Protein AF-A0A8S3FKU1-F1 (afdb_monomer_lite)

Radius of gyration: 23.41 Å; chains: 1; bounding box: 52×38×63 Å

Foldseek 3Di:
DDDPPPPPDDPDDPDDPDADADDQPPPDPDDDDDDPPDPVDDHRVVSVVVVVVVVVPDDDDDDPQPPDVVSVVVVVVVVVVCVVPDPVVVVVVVVVD

pLDDT: mean 73.58, std 20.87, range [32.84, 95.62]

Structure (mmCIF, N/CA/C/O backbone):
data_AF-A0A8S3FKU1-F1
#
_entry.id   AF-A0A8S3FKU1-F1
#
loop_
_atom_site.group_PDB
_atom_site.id
_atom_site.type_symbol
_atom_site.label_atom_id
_atom_site.label_alt_id
_atom_site.label_comp_id
_atom_site.label_asym_id
_atom_site.label_entity_id
_atom_site.label_seq_id
_atom_site.pdbx_PDB_ins_code
_atom_site.Cartn_x
_atom_site.Cartn_y
_atom_site.Cartn_z
_atom_site.occupancy
_atom_site.B_iso_or_equiv
_atom_site.auth_seq_id
_atom_site.auth_comp_id
_atom_site.auth_asym_id
_atom_site.auth_atom_id
_atom_site.pdbx_PDB_model_num
ATOM 1 N N . MET A 1 1 ? 11.460 -13.466 -48.006 1.00 37.66 1 MET A N 1
ATOM 2 C CA . MET A 1 1 ? 12.293 -13.752 -46.817 1.00 37.66 1 MET A CA 1
ATOM 3 C C . MET A 1 1 ? 11.746 -12.919 -45.656 1.00 37.66 1 MET A C 1
ATOM 5 O O . MET A 1 1 ? 12.033 -11.733 -45.564 1.00 37.66 1 MET A O 1
ATOM 9 N N . MET A 1 2 ? 10.819 -13.494 -44.881 1.00 32.84 2 MET A N 1
ATOM 10 C CA . MET A 1 2 ? 10.044 -12.796 -43.845 1.00 32.84 2 MET A CA 1
ATOM 11 C C . MET A 1 2 ? 10.891 -12.604 -42.582 1.00 32.84 2 MET A C 1
ATOM 13 O O . MET A 1 2 ? 11.231 -13.577 -41.916 1.00 32.84 2 MET A O 1
ATOM 17 N N . LYS A 1 3 ? 11.220 -11.354 -42.238 1.00 37.94 3 LYS A N 1
ATOM 18 C CA . LYS A 1 3 ? 11.688 -10.997 -40.893 1.00 37.94 3 LYS A CA 1
ATOM 19 C C . LYS A 1 3 ? 10.465 -10.649 -40.055 1.00 37.94 3 LYS A C 1
ATOM 21 O O . LYS A 1 3 ? 9.979 -9.522 -40.090 1.00 37.94 3 LYS A O 1
ATOM 26 N N . THR A 1 4 ? 9.967 -11.638 -39.323 1.00 38.81 4 THR A N 1
ATOM 27 C CA . THR A 1 4 ? 9.035 -11.434 -38.216 1.00 38.81 4 THR A CA 1
ATOM 28 C C . THR A 1 4 ? 9.771 -10.626 -37.150 1.00 38.81 4 THR A C 1
ATOM 30 O O . THR A 1 4 ? 10.520 -11.177 -36.347 1.00 38.81 4 THR A O 1
ATOM 33 N N . LEU A 1 5 ? 9.614 -9.299 -37.180 1.00 39.78 5 LEU A N 1
ATOM 34 C CA . LEU A 1 5 ? 9.888 -8.464 -36.017 1.00 39.78 5 LEU A CA 1
ATOM 35 C C . LEU A 1 5 ? 9.006 -9.006 -34.891 1.00 39.78 5 LEU A C 1
ATOM 37 O O . LEU A 1 5 ? 7.780 -8.901 -34.960 1.00 39.78 5 LEU A O 1
ATOM 41 N N . MET A 1 6 ? 9.620 -9.612 -33.876 1.00 38.69 6 MET A N 1
ATOM 42 C CA . MET A 1 6 ? 8.928 -9.879 -32.626 1.00 38.69 6 MET A CA 1
ATOM 43 C C . MET A 1 6 ? 8.518 -8.522 -32.062 1.00 38.69 6 MET A C 1
ATOM 45 O O . MET A 1 6 ? 9.339 -7.767 -31.541 1.00 38.69 6 MET A O 1
ATOM 49 N N . LYS A 1 7 ? 7.238 -8.198 -32.245 1.00 40.72 7 LYS A N 1
ATOM 50 C CA . LYS A 1 7 ? 6.527 -7.172 -31.497 1.00 40.72 7 LYS A CA 1
ATOM 51 C C . LYS A 1 7 ? 6.598 -7.570 -30.025 1.00 40.72 7 LYS A C 1
ATOM 53 O O . LYS A 1 7 ? 5.716 -8.252 -29.515 1.00 40.72 7 LYS A O 1
ATOM 58 N N . ASN A 1 8 ? 7.666 -7.182 -29.340 1.00 43.94 8 ASN A N 1
ATOM 59 C CA . ASN A 1 8 ? 7.577 -7.031 -27.901 1.00 43.94 8 ASN A CA 1
ATOM 60 C C . ASN A 1 8 ? 6.567 -5.908 -27.676 1.00 43.94 8 ASN A C 1
ATOM 62 O O . ASN A 1 8 ? 6.744 -4.813 -28.201 1.00 43.94 8 ASN A O 1
ATOM 66 N N . VAL A 1 9 ? 5.514 -6.224 -26.926 1.00 51.22 9 VAL A N 1
ATOM 67 C CA . VAL A 1 9 ? 4.286 -5.443 -26.722 1.00 51.22 9 VAL A CA 1
ATOM 68 C C . VAL A 1 9 ? 3.212 -5.686 -27.786 1.00 51.22 9 VAL A C 1
ATOM 70 O O . VAL A 1 9 ? 3.050 -4.927 -28.734 1.00 51.22 9 VAL A O 1
ATOM 73 N N . GLN A 1 10 ? 2.421 -6.739 -27.572 1.00 37.53 10 GLN A N 1
ATOM 74 C CA . GLN A 1 10 ? 0.958 -6.649 -27.613 1.00 37.53 10 GLN A CA 1
ATOM 75 C C . GLN A 1 10 ? 0.352 -7.945 -27.058 1.00 37.53 10 GLN A C 1
ATOM 77 O O . GLN A 1 10 ? 0.224 -8.937 -27.766 1.00 37.53 10 GLN A O 1
ATOM 82 N N . ILE A 1 11 ? -0.046 -7.920 -25.785 1.00 39.91 11 ILE A N 1
ATOM 83 C CA . ILE A 1 11 ? -1.163 -8.746 -25.317 1.00 39.91 11 ILE A CA 1
ATOM 84 C C . ILE A 1 11 ? -2.299 -7.761 -25.089 1.00 39.91 11 ILE A C 1
ATOM 86 O O . ILE A 1 11 ? -2.251 -6.969 -24.153 1.00 39.91 11 ILE A O 1
ATOM 90 N N . ASN A 1 12 ? -3.248 -7.752 -26.019 1.00 41.81 12 ASN A N 1
ATOM 91 C CA . ASN A 1 12 ? -4.439 -6.920 -25.984 1.00 41.81 12 ASN A CA 1
ATOM 92 C C . ASN A 1 12 ? -5.608 -7.782 -25.485 1.00 41.81 12 ASN A C 1
ATOM 94 O O . ASN A 1 12 ? -6.191 -8.528 -26.265 1.00 41.81 12 ASN A O 1
ATOM 98 N N . TYR A 1 13 ? -5.850 -7.706 -24.178 1.00 40.41 13 TYR A N 1
ATOM 99 C CA . TYR A 1 13 ? -7.084 -7.991 -23.435 1.00 40.41 13 TYR A CA 1
ATOM 100 C C . TYR A 1 13 ? -6.947 -7.135 -22.170 1.00 40.41 13 TYR A C 1
ATOM 102 O O . TYR A 1 13 ? -5.915 -7.264 -21.514 1.00 40.41 13 TYR A O 1
ATOM 110 N N . ASP A 1 14 ? -7.887 -6.223 -21.899 1.00 49.50 14 ASP A N 1
ATOM 111 C CA . ASP A 1 14 ? -8.045 -5.463 -20.642 1.00 49.50 14 ASP A CA 1
ATOM 112 C C . ASP A 1 14 ? -6.764 -5.333 -19.796 1.00 49.50 14 ASP A C 1
ATOM 114 O O . ASP A 1 14 ? -6.513 -6.120 -18.884 1.00 49.50 14 ASP A O 1
ATOM 118 N N . HIS A 1 15 ? -5.902 -4.374 -20.147 1.00 57.75 15 HIS A N 1
ATOM 119 C CA . HIS A 1 15 ? -4.565 -4.229 -19.570 1.00 57.75 15 HIS A CA 1
ATOM 120 C C . HIS A 1 15 ? -4.600 -4.024 -18.042 1.00 57.75 15 HIS A C 1
ATOM 122 O O . HIS A 1 15 ? -4.693 -2.902 -17.550 1.00 57.75 15 HIS A O 1
ATOM 128 N N . VAL A 1 16 ? -4.478 -5.111 -17.277 1.00 69.38 16 VAL A N 1
ATOM 129 C CA . VAL A 1 16 ? -4.188 -5.063 -15.840 1.00 69.38 16 VAL A CA 1
ATOM 130 C C . VAL A 1 16 ? -2.825 -4.398 -15.642 1.00 69.38 16 VAL A C 1
ATOM 132 O O . VAL A 1 16 ? -1.864 -4.724 -16.342 1.00 69.38 16 VAL A O 1
ATOM 135 N N . ASN A 1 17 ? -2.726 -3.490 -14.665 1.00 75.56 17 ASN A N 1
ATOM 136 C CA . ASN A 1 17 ? -1.474 -2.841 -14.267 1.00 75.56 17 ASN A CA 1
ATOM 137 C C . ASN A 1 17 ? -0.512 -3.867 -13.633 1.00 75.56 17 ASN A C 1
ATOM 139 O O . ASN A 1 17 ? -0.411 -3.969 -12.411 1.00 75.56 17 ASN A O 1
ATOM 143 N N . ALA A 1 18 ? 0.175 -4.649 -14.467 1.00 78.56 18 ALA A N 1
ATOM 144 C CA . ALA A 1 18 ? 1.113 -5.694 -14.070 1.00 78.56 18 ALA A CA 1
ATOM 145 C C . ALA A 1 18 ? 2.513 -5.430 -14.642 1.00 78.56 18 ALA A C 1
ATOM 147 O O . ALA A 1 18 ? 2.664 -4.966 -15.772 1.00 78.56 18 ALA A O 1
ATOM 148 N N . ILE A 1 19 ? 3.549 -5.732 -13.853 1.00 79.88 19 ILE A N 1
ATOM 149 C CA . ILE A 1 19 ? 4.952 -5.474 -14.201 1.00 79.88 19 ILE A CA 1
ATOM 150 C C . ILE A 1 19 ? 5.797 -6.682 -13.818 1.00 79.88 19 ILE A C 1
ATOM 152 O O . ILE A 1 19 ? 5.683 -7.205 -12.712 1.00 79.88 19 ILE A O 1
ATOM 156 N N . PHE A 1 20 ? 6.680 -7.097 -14.724 1.00 79.94 20 PHE A N 1
ATOM 157 C CA . PHE A 1 20 ? 7.602 -8.209 -14.516 1.00 79.94 20 PHE A CA 1
ATOM 158 C C . PHE A 1 20 ? 9.022 -7.676 -14.330 1.00 79.94 20 PHE A C 1
ATOM 160 O O . PHE A 1 20 ? 9.572 -7.041 -15.228 1.00 79.94 20 PHE A O 1
ATOM 167 N N . ILE A 1 21 ? 9.619 -7.940 -13.166 1.00 79.44 21 ILE A N 1
ATOM 168 C CA . ILE A 1 21 ? 10.998 -7.549 -12.850 1.00 79.44 21 ILE A CA 1
ATOM 169 C C . ILE A 1 21 ? 11.853 -8.824 -12.799 1.00 79.44 21 ILE A C 1
ATOM 171 O O . ILE A 1 21 ? 11.592 -9.691 -11.961 1.00 79.44 21 ILE A O 1
ATOM 175 N N . PRO A 1 22 ? 12.860 -8.981 -13.678 1.00 77.50 22 PRO A N 1
ATOM 176 C CA . PRO A 1 22 ? 13.733 -10.146 -13.664 1.00 77.50 22 PRO A CA 1
ATOM 177 C C . PRO A 1 22 ? 14.621 -10.143 -12.413 1.00 77.50 22 PRO A C 1
ATOM 179 O O . PRO A 1 22 ? 14.955 -9.088 -11.868 1.00 77.50 22 PRO A O 1
ATOM 182 N N . ARG A 1 23 ? 15.036 -11.334 -11.963 1.00 75.31 23 ARG A N 1
ATOM 183 C CA . ARG A 1 23 ? 15.979 -11.465 -10.842 1.00 75.31 23 ARG A CA 1
ATOM 184 C C . ARG A 1 23 ? 17.296 -10.761 -11.175 1.00 75.31 23 ARG A C 1
ATOM 186 O O . ARG A 1 23 ? 17.818 -10.893 -12.279 1.00 75.31 23 ARG A O 1
ATOM 193 N N . ARG A 1 24 ? 17.839 -10.042 -10.190 1.00 67.69 24 ARG A N 1
ATOM 194 C CA . ARG A 1 24 ? 19.043 -9.210 -10.329 1.00 67.69 24 ARG A CA 1
ATOM 195 C C . ARG A 1 24 ? 20.296 -10.015 -10.701 1.00 67.69 24 ARG A C 1
ATOM 197 O O . ARG A 1 24 ? 21.135 -9.512 -11.440 1.00 67.69 24 ARG A O 1
ATOM 204 N N . ASP A 1 25 ? 20.356 -11.271 -10.260 1.00 60.25 25 ASP A N 1
ATOM 205 C CA . ASP A 1 25 ? 21.533 -12.144 -10.365 1.00 60.25 25 ASP A CA 1
ATOM 206 C C . ASP A 1 25 ? 21.524 -13.066 -11.591 1.00 60.25 25 ASP A C 1
ATOM 208 O O . ASP A 1 25 ? 22.294 -14.017 -11.663 1.00 60.25 25 ASP A O 1
ATOM 212 N N . PHE A 1 26 ? 20.710 -12.780 -12.612 1.00 52.69 26 PHE A N 1
ATOM 213 C CA . PHE A 1 26 ? 20.802 -13.463 -13.914 1.00 52.69 26 PHE A CA 1
ATOM 214 C C . PHE A 1 26 ? 22.027 -13.010 -14.740 1.00 52.69 26 PHE A C 1
ATOM 216 O O . PHE A 1 26 ? 22.004 -12.999 -15.968 1.00 52.69 26 PHE A O 1
ATOM 223 N N . ARG A 1 27 ? 23.098 -12.589 -14.064 1.00 50.56 27 ARG A N 1
ATOM 224 C CA . ARG A 1 27 ? 24.434 -12.445 -14.633 1.00 50.56 27 ARG A CA 1
ATOM 225 C C . ARG A 1 27 ? 25.238 -13.658 -14.190 1.00 50.56 27 ARG A C 1
ATOM 227 O O . ARG A 1 27 ? 25.745 -13.689 -13.076 1.00 50.56 27 ARG A O 1
ATOM 234 N N . ASP A 1 28 ? 25.268 -14.646 -15.074 1.00 48.28 28 ASP A N 1
ATOM 235 C CA . ASP A 1 28 ? 26.317 -15.646 -15.263 1.00 48.28 28 ASP A CA 1
ATOM 236 C C . ASP A 1 28 ? 27.251 -15.870 -14.067 1.00 48.28 28 ASP A C 1
ATOM 238 O O . ASP A 1 28 ? 28.303 -15.245 -13.936 1.00 48.28 28 ASP A O 1
ATOM 242 N N . SER A 1 29 ? 26.906 -16.843 -13.224 1.00 45.06 29 SER A N 1
ATOM 243 C CA . SER A 1 29 ? 27.840 -17.380 -12.230 1.00 45.06 29 SER A CA 1
ATOM 244 C C . SER A 1 29 ? 28.966 -18.203 -12.867 1.00 45.06 29 SER A C 1
ATOM 246 O O . SER A 1 29 ? 29.881 -18.600 -12.158 1.00 45.06 29 SER A O 1
ATOM 248 N N . HIS A 1 30 ? 28.944 -18.465 -14.180 1.00 45.69 30 HIS A N 1
ATOM 249 C CA . HIS A 1 30 ? 30.001 -19.207 -14.862 1.00 45.69 30 HIS A CA 1
ATOM 250 C C . HIS A 1 30 ? 30.150 -18.800 -16.335 1.00 45.69 30 HIS A C 1
ATOM 252 O O . HIS A 1 30 ? 29.167 -18.642 -17.049 1.00 45.69 30 HIS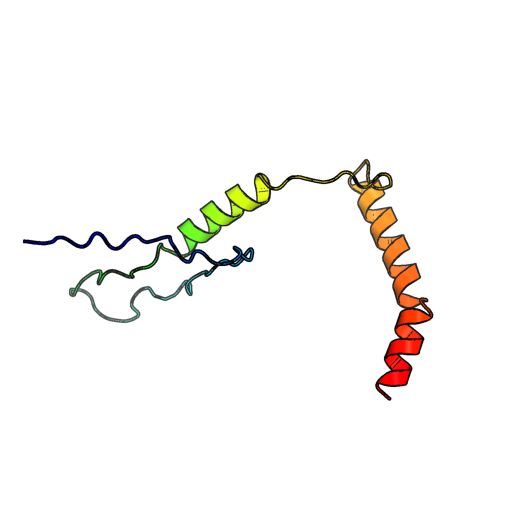 A O 1
ATOM 258 N N . SER A 1 31 ? 31.407 -18.778 -16.786 1.00 43.22 31 SER A N 1
ATOM 259 C CA . SER A 1 31 ? 31.905 -18.694 -18.169 1.00 43.22 31 SER A CA 1
ATOM 260 C C . SER A 1 31 ? 32.227 -17.301 -18.729 1.00 43.22 31 SER A C 1
ATOM 262 O O . SER A 1 31 ? 31.454 -16.621 -19.395 1.00 43.22 31 SER A O 1
ATOM 264 N N . SER A 1 32 ? 33.495 -16.937 -18.554 1.00 49.41 32 SER A N 1
ATOM 265 C CA . SER A 1 32 ? 34.260 -16.245 -19.582 1.00 49.41 32 SER A CA 1
ATOM 266 C C . SER A 1 32 ? 34.089 -16.955 -20.939 1.00 49.41 32 SER A C 1
ATOM 268 O O . SER A 1 32 ? 34.192 -18.176 -21.037 1.00 49.41 32 SER A O 1
ATOM 270 N N . HIS A 1 33 ? 33.888 -16.158 -21.992 1.00 45.97 33 HIS A N 1
ATOM 271 C CA . HIS A 1 33 ? 34.058 -16.507 -23.411 1.00 45.97 33 HIS A CA 1
ATOM 272 C C . HIS A 1 33 ? 32.845 -16.986 -24.243 1.00 45.97 33 HIS A C 1
ATOM 274 O O . HIS A 1 33 ? 32.979 -17.074 -25.465 1.00 45.97 33 HIS A O 1
ATOM 280 N N . TRP A 1 34 ? 31.640 -17.183 -23.700 1.00 38.53 34 TRP A N 1
ATOM 281 C CA . TRP A 1 34 ? 30.485 -17.526 -24.549 1.00 38.53 34 TRP A CA 1
ATOM 282 C C . TRP A 1 34 ? 29.279 -16.647 -24.286 1.00 38.53 34 TRP A C 1
ATOM 284 O O . TRP A 1 34 ? 28.548 -16.847 -23.334 1.00 38.53 34 TRP A O 1
ATOM 294 N N . GLN A 1 35 ? 29.061 -15.739 -25.238 1.00 43.19 35 GLN A N 1
ATOM 295 C CA . GLN A 1 35 ? 27.762 -15.206 -25.619 1.00 43.19 35 GLN A CA 1
ATOM 296 C C . GLN A 1 35 ? 26.974 -14.586 -24.460 1.00 43.19 35 GLN A C 1
ATOM 298 O O . GLN A 1 35 ? 26.279 -15.274 -23.722 1.00 43.19 35 GLN A O 1
ATOM 303 N N . SER A 1 36 ? 26.942 -13.251 -24.446 1.00 46.12 36 SER A N 1
ATOM 304 C CA . SER A 1 36 ? 25.766 -12.465 -24.066 1.00 46.12 36 SER A CA 1
ATOM 305 C C . SER A 1 36 ? 24.546 -12.994 -24.836 1.00 46.12 36 SER A C 1
ATOM 307 O O . SER A 1 36 ? 24.119 -12.420 -25.840 1.00 46.12 36 SER A O 1
ATOM 309 N N . ARG A 1 37 ? 24.035 -14.165 -24.448 1.00 43.94 37 ARG A N 1
ATOM 310 C CA . ARG A 1 37 ? 22.862 -14.799 -25.024 1.00 43.94 37 ARG A CA 1
ATOM 311 C C . ARG A 1 37 ? 21.705 -13.969 -24.536 1.00 43.94 37 ARG A C 1
ATOM 313 O O . ARG A 1 37 ? 21.229 -14.178 -23.430 1.00 43.94 37 ARG A O 1
ATOM 320 N N . PHE A 1 38 ? 21.354 -12.983 -25.360 1.00 49.88 38 PHE A N 1
ATOM 321 C CA . PHE A 1 38 ? 20.011 -12.453 -25.543 1.00 49.88 38 PHE A CA 1
ATOM 322 C C . PHE A 1 38 ? 19.054 -12.897 -24.437 1.00 49.88 38 PHE A C 1
ATOM 324 O O . PHE A 1 38 ? 18.239 -13.800 -24.623 1.00 49.88 38 PHE A O 1
ATOM 331 N N . LEU A 1 39 ? 19.143 -12.249 -23.277 1.00 53.25 39 LEU A N 1
ATOM 332 C CA . LEU A 1 39 ? 17.994 -12.225 -22.398 1.00 53.25 39 LEU A CA 1
ATOM 333 C C . LEU A 1 39 ? 16.945 -11.480 -23.218 1.00 53.25 39 LEU A C 1
ATOM 335 O O . LEU A 1 39 ? 17.129 -10.308 -23.540 1.00 53.25 39 LEU A O 1
ATOM 339 N N . GLY A 1 40 ? 15.868 -12.158 -23.612 1.00 56.44 40 GLY A N 1
ATOM 340 C CA . GLY A 1 40 ? 14.714 -11.549 -24.286 1.00 56.44 40 GLY A CA 1
ATOM 341 C C . GLY A 1 40 ? 13.979 -10.513 -23.420 1.00 56.44 40 GLY A C 1
ATOM 342 O O . GLY A 1 40 ? 12.820 -10.212 -23.676 1.00 56.44 40 GLY A O 1
ATOM 343 N N . PHE A 1 41 ? 14.643 -9.989 -22.387 1.00 60.47 41 PHE A N 1
ATOM 344 C CA . PHE A 1 41 ? 14.138 -9.119 -21.345 1.00 60.47 41 PHE A CA 1
ATOM 345 C C . PHE A 1 41 ? 15.145 -7.998 -21.085 1.00 60.47 41 PHE A C 1
ATOM 347 O O . PHE A 1 41 ? 16.359 -8.215 -21.052 1.00 60.47 41 PHE A O 1
ATOM 354 N N . SER A 1 42 ? 14.631 -6.790 -20.867 1.00 67.31 42 SER A N 1
ATOM 355 C CA . SER A 1 42 ? 15.426 -5.658 -20.396 1.00 67.31 42 SER A CA 1
ATOM 356 C C . SER A 1 42 ? 16.049 -5.969 -19.029 1.00 67.31 42 SER A C 1
ATOM 358 O O . SER A 1 42 ? 15.487 -6.718 -18.230 1.00 67.31 42 SER A O 1
ATOM 360 N N . ASN A 1 43 ? 17.224 -5.403 -18.738 1.00 74.94 43 ASN A N 1
ATOM 361 C CA . ASN A 1 43 ? 17.876 -5.613 -17.442 1.00 74.94 43 ASN A CA 1
ATOM 362 C C . ASN A 1 43 ? 17.013 -5.059 -16.284 1.00 74.94 43 ASN A C 1
ATOM 364 O O . ASN A 1 43 ? 16.262 -4.096 -16.467 1.00 74.94 43 ASN A O 1
ATOM 368 N N . ALA A 1 44 ? 17.131 -5.647 -15.088 1.00 78.88 44 ALA A N 1
ATOM 369 C CA . ALA A 1 44 ? 16.295 -5.294 -13.935 1.00 78.88 44 ALA A CA 1
ATOM 370 C C . ALA A 1 44 ? 16.365 -3.797 -13.580 1.00 78.88 44 ALA A C 1
ATOM 372 O O . ALA A 1 44 ? 15.334 -3.170 -13.351 1.00 78.88 44 ALA A O 1
ATOM 373 N N . ASP A 1 45 ? 17.559 -3.199 -13.611 1.00 81.62 45 ASP A N 1
ATOM 374 C CA . ASP A 1 45 ? 17.749 -1.783 -13.277 1.00 81.62 45 ASP A CA 1
ATOM 375 C C . ASP A 1 45 ? 17.019 -0.846 -14.254 1.00 81.62 45 ASP A C 1
ATOM 377 O O . ASP A 1 45 ? 16.468 0.178 -13.848 1.00 81.62 45 ASP A O 1
ATOM 381 N N . SER A 1 46 ? 16.980 -1.187 -15.544 1.00 81.19 46 SER A N 1
ATOM 382 C CA . SER A 1 46 ? 16.254 -0.419 -16.561 1.00 81.19 46 SER A CA 1
ATOM 383 C C . SER A 1 46 ? 14.743 -0.497 -16.359 1.00 81.19 46 SER A C 1
ATOM 385 O O . SER A 1 46 ? 14.076 0.535 -16.428 1.00 81.19 46 SER A O 1
ATOM 387 N N . ILE A 1 47 ? 14.224 -1.677 -16.011 1.00 82.94 47 ILE A N 1
ATOM 388 C CA . ILE A 1 47 ? 12.803 -1.880 -15.703 1.00 82.94 47 ILE A CA 1
ATOM 389 C C . ILE A 1 47 ? 12.428 -1.104 -14.437 1.00 82.94 47 ILE A C 1
ATOM 391 O O . ILE A 1 47 ? 11.426 -0.396 -14.425 1.00 82.94 47 ILE A O 1
ATOM 395 N N . VAL A 1 48 ? 13.264 -1.142 -13.394 1.00 85.94 48 VAL A N 1
ATOM 396 C CA . VAL A 1 48 ? 13.052 -0.362 -12.163 1.00 85.94 48 VAL A CA 1
ATOM 397 C C . VAL A 1 48 ? 13.060 1.146 -12.443 1.00 85.94 48 VAL A C 1
ATOM 399 O O . VAL A 1 48 ? 12.248 1.883 -11.880 1.00 85.94 48 VAL A O 1
ATOM 402 N N . ARG A 1 49 ? 13.938 1.632 -13.332 1.00 87.44 49 ARG A N 1
ATOM 403 C CA . ARG A 1 49 ? 13.952 3.048 -13.744 1.00 87.44 49 ARG A CA 1
ATOM 404 C C . ARG A 1 49 ? 12.677 3.443 -14.489 1.00 87.44 49 ARG A C 1
ATOM 406 O O . ARG A 1 49 ? 12.113 4.489 -14.172 1.00 87.44 49 ARG A O 1
ATOM 413 N N . GLN A 1 50 ? 12.217 2.616 -15.427 1.00 85.81 50 GLN A N 1
ATOM 414 C CA . GLN A 1 50 ? 10.960 2.843 -16.149 1.00 85.81 50 GLN A CA 1
ATOM 415 C C . GLN A 1 50 ? 9.761 2.830 -15.194 1.00 85.81 50 GLN A C 1
ATOM 417 O O . GLN A 1 50 ? 8.949 3.752 -15.222 1.00 85.81 50 GLN A O 1
ATOM 422 N N . LEU A 1 51 ? 9.706 1.861 -14.277 1.00 87.31 51 LEU A N 1
ATOM 423 C CA . LEU A 1 51 ? 8.676 1.777 -13.243 1.00 87.31 51 LEU A CA 1
ATOM 424 C C . LEU A 1 51 ? 8.648 3.033 -12.370 1.00 87.31 51 LEU A C 1
ATOM 426 O O . LEU A 1 51 ? 7.589 3.604 -12.124 1.00 87.31 51 LEU A O 1
ATOM 430 N N . ARG A 1 52 ? 9.812 3.517 -11.930 1.00 90.75 52 ARG A N 1
ATOM 431 C CA . ARG A 1 52 ? 9.892 4.755 -11.148 1.00 90.75 52 ARG A CA 1
ATOM 432 C C . ARG A 1 52 ? 9.301 5.944 -11.905 1.00 90.75 52 ARG A C 1
ATOM 434 O O . ARG A 1 52 ? 8.582 6.735 -11.304 1.00 90.75 52 ARG A O 1
ATOM 441 N N . GLN A 1 53 ? 9.607 6.081 -13.194 1.00 91.44 53 GLN A N 1
ATOM 442 C CA . GLN A 1 53 ? 9.054 7.155 -14.023 1.00 91.44 53 GLN A CA 1
ATOM 443 C C . GLN A 1 53 ? 7.535 7.031 -14.162 1.00 91.44 53 GLN A C 1
ATOM 445 O O . GLN A 1 53 ? 6.837 8.027 -13.993 1.00 91.44 53 GLN A O 1
ATOM 450 N N . GLN A 1 54 ? 7.030 5.815 -14.382 1.00 88.94 54 GLN A N 1
ATOM 451 C CA . GLN A 1 54 ? 5.594 5.553 -14.445 1.00 88.94 54 GLN A CA 1
ATOM 452 C C . GLN A 1 54 ? 4.897 5.909 -13.127 1.00 88.94 54 GLN A C 1
ATOM 454 O O . GLN A 1 54 ? 3.945 6.677 -13.154 1.00 88.94 54 GLN A O 1
ATOM 459 N N . LEU A 1 55 ? 5.404 5.453 -11.973 1.00 87.81 55 LEU A N 1
ATOM 460 C CA . LEU A 1 55 ? 4.827 5.761 -10.653 1.00 87.81 55 LEU A CA 1
ATOM 461 C C . LEU A 1 55 ? 4.817 7.259 -10.339 1.00 87.81 55 LEU A C 1
ATOM 463 O O . LEU A 1 55 ? 3.894 7.754 -9.697 1.00 87.81 55 LEU A O 1
ATOM 467 N N . LEU A 1 56 ? 5.848 7.989 -10.766 1.00 90.44 56 LEU A N 1
ATOM 468 C CA . LEU A 1 56 ? 5.910 9.437 -10.572 1.00 90.44 56 LEU A CA 1
ATOM 469 C C . LEU A 1 56 ? 4.902 10.192 -11.443 1.00 90.44 56 LEU A C 1
ATOM 471 O O . LEU A 1 56 ? 4.483 11.274 -11.041 1.00 90.44 56 LEU A O 1
ATOM 475 N N . ALA A 1 57 ? 4.527 9.622 -12.588 1.00 89.44 57 ALA A N 1
ATOM 476 C CA . ALA A 1 57 ? 3.543 10.174 -13.512 1.00 89.44 57 ALA A CA 1
ATOM 477 C C . ALA A 1 57 ? 2.094 9.768 -13.185 1.00 89.44 57 ALA A C 1
ATOM 479 O O . ALA A 1 57 ? 1.184 10.233 -13.861 1.00 89.44 57 ALA A O 1
ATOM 480 N N . ILE A 1 58 ? 1.863 8.914 -12.178 1.00 91.44 58 ILE A N 1
ATOM 481 C CA . ILE A 1 58 ? 0.507 8.549 -11.750 1.00 91.44 58 ILE A CA 1
ATOM 482 C C . ILE A 1 58 ? -0.192 9.773 -11.155 1.00 91.44 58 ILE A C 1
ATOM 484 O O . ILE A 1 58 ? 0.354 10.452 -10.276 1.00 91.44 58 ILE A O 1
ATOM 488 N N . ASP A 1 59 ? -1.427 9.999 -11.603 1.00 88.31 59 ASP A N 1
ATOM 489 C CA . ASP A 1 59 ? -2.310 11.021 -11.055 1.00 88.31 59 ASP A CA 1
ATOM 490 C C . ASP A 1 59 ? -2.506 10.820 -9.554 1.00 88.31 59 ASP A C 1
ATOM 492 O O . ASP A 1 59 ? -2.796 9.724 -9.068 1.00 88.31 59 ASP A O 1
ATOM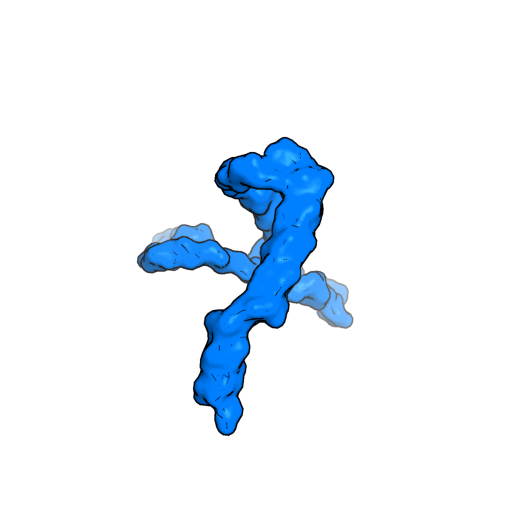 496 N N . ARG A 1 60 ? -2.344 11.906 -8.799 1.00 83.81 60 ARG A N 1
ATOM 497 C CA . ARG A 1 60 ? -2.487 11.900 -7.343 1.00 83.81 60 ARG A CA 1
ATOM 498 C C . ARG A 1 60 ? -3.848 12.488 -6.987 1.00 83.81 60 ARG A C 1
ATOM 500 O O . ARG A 1 60 ? -3.944 13.713 -6.884 1.00 83.81 60 ARG A O 1
ATOM 507 N N . PRO A 1 61 ? -4.897 11.662 -6.817 1.00 85.19 61 PRO A N 1
ATOM 508 C CA . PRO A 1 61 ? -6.199 12.169 -6.420 1.00 85.19 61 PRO A CA 1
ATOM 509 C C . PRO A 1 61 ? -6.083 12.869 -5.068 1.00 85.19 61 PRO A C 1
ATOM 511 O O . PRO A 1 61 ? -5.399 12.403 -4.151 1.00 85.19 61 PRO A O 1
ATOM 514 N N . HIS A 1 62 ? -6.737 14.020 -4.960 1.00 82.56 62 HIS A N 1
ATOM 515 C CA . HIS A 1 62 ? -6.738 14.786 -3.729 1.00 82.56 62 HIS A CA 1
ATOM 516 C C . HIS A 1 62 ? -7.592 14.073 -2.680 1.00 82.56 62 HIS A C 1
ATOM 518 O O . HIS A 1 62 ? -8.757 13.767 -2.920 1.00 82.56 62 HIS A O 1
ATOM 524 N N . ILE A 1 63 ? -7.014 13.832 -1.506 1.00 85.62 63 ILE A N 1
ATOM 525 C CA . ILE A 1 63 ? -7.762 13.414 -0.321 1.00 85.62 63 ILE A CA 1
ATOM 526 C C . ILE A 1 63 ? -7.957 14.678 0.511 1.00 85.62 63 ILE A C 1
ATOM 528 O O . ILE A 1 63 ? -6.978 15.228 1.017 1.00 85.62 63 ILE A O 1
ATOM 532 N N . GLU A 1 64 ? -9.201 15.144 0.638 1.00 84.62 64 GLU A N 1
ATOM 533 C CA . GLU A 1 64 ? -9.540 16.446 1.242 1.00 84.62 64 GLU A CA 1
ATOM 534 C C . GLU A 1 64 ? -8.934 16.644 2.639 1.00 84.62 64 GLU A C 1
ATOM 536 O O . GLU A 1 64 ? -8.495 17.737 2.991 1.00 84.62 64 GLU A O 1
ATOM 541 N N . GLN A 1 65 ? -8.850 15.575 3.437 1.00 81.00 65 GLN A N 1
ATOM 542 C CA . GLN A 1 65 ? -8.312 15.615 4.800 1.00 81.00 65 GLN A CA 1
ATOM 543 C C . GLN A 1 65 ? -6.770 15.561 4.862 1.00 81.00 65 GLN A C 1
ATOM 545 O O . GLN A 1 65 ? -6.197 15.613 5.951 1.00 81.00 65 GLN A O 1
ATOM 550 N N . CYS A 1 66 ? -6.087 15.464 3.716 1.00 87.00 66 CYS A N 1
ATOM 551 C CA . CYS A 1 66 ? -4.646 15.217 3.593 1.00 87.00 66 CYS A CA 1
ATOM 552 C C . CYS A 1 66 ? -3.937 16.310 2.772 1.00 87.00 66 CYS A C 1
ATOM 554 O O . CYS A 1 66 ? -3.106 16.017 1.913 1.00 87.00 66 CYS A O 1
ATOM 556 N N . GLN A 1 67 ? -4.241 17.582 3.043 1.00 85.19 67 GLN A N 1
ATOM 557 C CA . GLN A 1 67 ? -3.658 18.731 2.324 1.00 85.19 67 GLN A CA 1
ATOM 558 C C . GLN A 1 67 ? -2.144 18.904 2.543 1.00 85.19 67 GLN A C 1
ATOM 560 O O . GLN A 1 67 ? -1.458 19.520 1.733 1.00 85.19 67 GLN A O 1
ATOM 565 N N . THR A 1 68 ? -1.607 18.364 3.640 1.00 91.62 68 THR A N 1
ATOM 566 C CA . THR A 1 68 ? -0.174 18.395 3.967 1.00 91.62 68 THR A CA 1
ATOM 567 C C . THR A 1 68 ? 0.319 17.003 4.342 1.00 91.62 68 THR A C 1
ATOM 569 O O . THR A 1 68 ? -0.464 16.151 4.759 1.00 91.62 68 THR A O 1
ATOM 572 N N . GLN A 1 69 ? 1.635 16.777 4.276 1.00 90.06 69 GLN A N 1
ATOM 573 C CA . GLN A 1 69 ? 2.245 15.513 4.714 1.00 90.06 69 GLN A CA 1
ATOM 574 C C . GLN A 1 69 ? 1.933 15.194 6.187 1.00 90.06 69 GLN A C 1
ATOM 576 O O . GLN A 1 69 ? 1.694 14.042 6.541 1.00 90.06 69 GLN A O 1
ATOM 581 N N . ARG A 1 70 ? 1.874 16.221 7.047 1.00 93.56 70 ARG A N 1
ATOM 582 C CA . ARG A 1 70 ? 1.498 16.057 8.457 1.00 93.56 70 ARG A CA 1
ATOM 583 C C . ARG A 1 70 ? 0.022 15.699 8.611 1.00 93.56 70 ARG A C 1
ATOM 585 O O . ARG A 1 70 ? -0.297 14.797 9.377 1.00 93.56 70 ARG A O 1
ATOM 592 N N . ALA A 1 71 ? -0.865 16.377 7.881 1.00 92.50 71 ALA A N 1
ATOM 593 C CA . ALA A 1 71 ? -2.294 16.067 7.894 1.00 92.50 71 ALA A CA 1
ATOM 594 C C . ALA A 1 71 ? -2.565 14.642 7.390 1.00 92.50 71 ALA A C 1
ATOM 596 O O . ALA A 1 71 ? -3.366 13.932 7.991 1.00 92.50 71 ALA A O 1
ATOM 597 N N . TRP A 1 72 ? -1.830 14.193 6.365 1.00 93.94 72 TRP A N 1
ATOM 598 C CA . TRP A 1 72 ? -1.880 12.816 5.877 1.00 93.94 72 TRP A CA 1
ATOM 599 C C . TRP A 1 72 ? -1.528 11.800 6.968 1.00 93.94 72 TRP A C 1
ATOM 601 O O . TRP A 1 72 ? -2.267 10.838 7.168 1.00 93.94 72 TRP A O 1
ATOM 611 N N . LEU A 1 73 ? -0.457 12.043 7.731 1.00 95.31 73 LEU A N 1
ATOM 612 C CA . LEU A 1 73 ? -0.062 11.155 8.826 1.00 95.31 73 LEU A CA 1
ATOM 613 C C . LEU A 1 73 ? -1.120 11.110 9.941 1.00 95.31 73 LEU A C 1
ATOM 615 O O . LEU A 1 73 ? -1.489 10.031 10.405 1.00 95.31 73 LEU A O 1
ATOM 619 N N . THR A 1 74 ? -1.644 12.270 10.344 1.00 95.00 74 THR A N 1
ATOM 620 C CA . THR A 1 74 ? -2.728 12.349 11.336 1.00 95.00 74 THR A CA 1
ATOM 621 C C . THR A 1 74 ? -3.978 11.615 10.848 1.00 95.00 74 THR A C 1
ATOM 623 O O . THR A 1 74 ? -4.610 10.885 11.612 1.00 95.00 74 THR A O 1
ATOM 626 N N . HIS A 1 75 ? -4.325 11.771 9.569 1.00 94.00 75 HIS A N 1
ATOM 627 C CA . HIS A 1 75 ? -5.457 11.082 8.964 1.00 94.00 75 HIS A CA 1
ATOM 628 C C . HIS A 1 75 ? -5.252 9.564 8.950 1.00 94.00 75 HIS A C 1
ATOM 630 O O . HIS A 1 75 ? -6.159 8.838 9.349 1.00 94.00 75 HIS A O 1
ATOM 636 N N . ALA A 1 76 ? -4.065 9.086 8.565 1.00 95.00 76 ALA A N 1
ATOM 637 C CA . ALA A 1 76 ? -3.730 7.664 8.560 1.00 95.00 76 ALA A CA 1
ATOM 638 C C . ALA A 1 76 ? -3.855 7.037 9.959 1.00 95.00 76 ALA A C 1
ATOM 640 O O . ALA A 1 76 ? -4.473 5.983 10.101 1.00 95.00 76 ALA A O 1
ATOM 641 N N . SER A 1 77 ? -3.352 7.721 10.994 1.00 95.31 77 SER A N 1
ATOM 642 C CA . SER A 1 77 ? -3.496 7.286 12.392 1.00 95.31 77 SER A CA 1
ATOM 643 C C . SER A 1 77 ? -4.969 7.133 12.792 1.00 95.31 77 SER A C 1
ATOM 645 O O . SER A 1 77 ? -5.390 6.093 13.295 1.00 95.31 77 SER A O 1
ATOM 647 N N . ARG A 1 78 ? -5.801 8.128 12.459 1.00 94.50 78 ARG A N 1
ATOM 648 C CA . ARG A 1 78 ? -7.243 8.082 12.735 1.00 94.50 78 ARG A CA 1
ATOM 649 C C . ARG A 1 78 ? -7.945 6.927 12.010 1.00 94.50 78 ARG A C 1
ATOM 651 O O . ARG A 1 78 ? -8.820 6.294 12.588 1.00 94.50 78 ARG A O 1
ATOM 658 N N . ILE A 1 79 ? -7.598 6.661 10.748 1.00 94.44 79 ILE A N 1
ATOM 659 C CA . ILE A 1 79 ? -8.169 5.535 9.988 1.00 94.44 79 ILE A CA 1
ATOM 660 C C . ILE A 1 79 ? -7.783 4.196 10.626 1.00 94.44 79 ILE A C 1
ATOM 662 O O . ILE A 1 79 ? -8.633 3.317 10.746 1.00 94.44 79 ILE A O 1
ATOM 666 N N . TRP A 1 80 ? -6.541 4.052 11.088 1.00 95.62 80 TRP A N 1
ATOM 667 C CA . TRP A 1 80 ? -6.088 2.846 11.780 1.00 95.62 80 TRP A CA 1
ATOM 668 C C . TRP A 1 80 ? -6.896 2.555 13.055 1.00 95.62 80 TRP A C 1
ATOM 670 O O . TRP A 1 80 ? -7.371 1.432 13.255 1.00 95.62 80 TRP A O 1
ATOM 680 N N . ASP A 1 81 ? -7.138 3.578 13.876 1.00 95.00 81 ASP A N 1
ATOM 681 C CA . ASP A 1 81 ? -7.976 3.456 15.076 1.00 95.00 81 ASP A CA 1
ATOM 682 C C . ASP A 1 81 ? -9.420 3.044 14.748 1.00 95.00 81 ASP A C 1
ATOM 684 O O . ASP A 1 81 ? -10.053 2.317 15.515 1.00 95.00 81 ASP A O 1
ATOM 688 N N . LEU A 1 82 ? -9.952 3.493 13.608 1.00 94.31 82 LEU A N 1
ATOM 689 C CA . LEU A 1 82 ? -11.292 3.120 13.154 1.00 94.31 82 LEU A CA 1
ATOM 690 C C . LEU A 1 82 ? -11.348 1.673 12.662 1.00 94.31 82 LEU A C 1
ATOM 692 O O . LEU A 1 82 ? -12.296 0.967 12.995 1.00 94.31 82 LEU A O 1
ATOM 696 N N . ILE A 1 83 ? -10.345 1.219 11.906 1.00 94.31 83 ILE A N 1
ATOM 697 C CA . ILE A 1 83 ? -10.276 -0.160 11.397 1.00 94.31 83 ILE A CA 1
ATOM 698 C C . ILE A 1 83 ? -10.197 -1.150 12.561 1.00 94.31 83 ILE A C 1
ATOM 700 O O . ILE A 1 83 ? -10.972 -2.105 12.613 1.00 94.31 83 ILE A O 1
ATOM 704 N N . THR A 1 84 ? -9.305 -0.898 13.521 1.00 91.81 84 THR A N 1
ATOM 705 C CA . THR A 1 84 ? -9.090 -1.791 14.674 1.00 91.81 84 THR A CA 1
ATOM 706 C C . THR A 1 84 ? -10.312 -1.904 15.584 1.00 91.81 84 THR A C 1
ATOM 708 O O . THR A 1 84 ? -10.529 -2.949 16.192 1.00 91.81 84 THR A O 1
ATOM 711 N N . LYS A 1 85 ? -11.138 -0.856 15.651 1.00 93.12 85 LYS A N 1
ATOM 712 C CA . LYS A 1 85 ? -12.400 -0.833 16.408 1.00 93.12 85 LYS A CA 1
ATOM 713 C C . LYS A 1 85 ? -13.627 -1.135 15.542 1.00 93.12 85 LYS A C 1
ATOM 715 O O . LYS A 1 85 ? -14.751 -1.013 16.027 1.00 93.12 85 LYS A O 1
ATOM 720 N N . SER A 1 86 ? -13.445 -1.481 14.266 1.00 93.19 86 SER A N 1
ATOM 721 C CA . SER A 1 86 ? -14.567 -1.651 13.345 1.00 93.19 86 SER A CA 1
ATOM 722 C C . SER A 1 86 ? -15.351 -2.927 13.651 1.00 93.19 86 SER A C 1
ATOM 724 O O . SER A 1 86 ? -14.793 -4.016 13.794 1.00 93.19 86 SER A O 1
ATOM 726 N N . SER A 1 87 ? -16.678 -2.796 13.704 1.00 92.94 87 SER A N 1
ATOM 727 C CA . SER A 1 87 ? -17.575 -3.947 13.820 1.00 92.94 87 SER A CA 1
ATOM 728 C C . SER A 1 87 ? -17.478 -4.854 12.598 1.00 92.94 87 SER A C 1
ATOM 730 O O . SER A 1 87 ? -17.491 -6.062 12.749 1.00 92.94 87 SER A O 1
ATOM 732 N N . GLN A 1 88 ? -17.282 -4.284 11.407 1.00 93.31 88 GLN A N 1
ATOM 733 C CA . GLN A 1 88 ? -17.152 -5.021 10.146 1.00 93.31 88 GLN A CA 1
ATOM 734 C C . GLN A 1 88 ? -15.987 -6.016 10.178 1.00 93.31 88 GLN A C 1
ATOM 736 O O . GLN A 1 88 ? -16.142 -7.160 9.756 1.00 93.31 88 GLN A O 1
ATOM 741 N N . TRP A 1 89 ? -14.832 -5.601 10.711 1.00 90.75 89 TRP A N 1
ATOM 742 C CA . TRP A 1 89 ? -13.689 -6.496 10.880 1.00 90.75 89 TRP A CA 1
ATOM 743 C C . TRP A 1 89 ? -13.979 -7.596 11.906 1.00 90.75 89 TRP A C 1
ATOM 745 O O . TRP A 1 89 ? -13.645 -8.757 11.680 1.00 90.75 89 TRP A O 1
ATOM 755 N N . ALA A 1 90 ? -14.648 -7.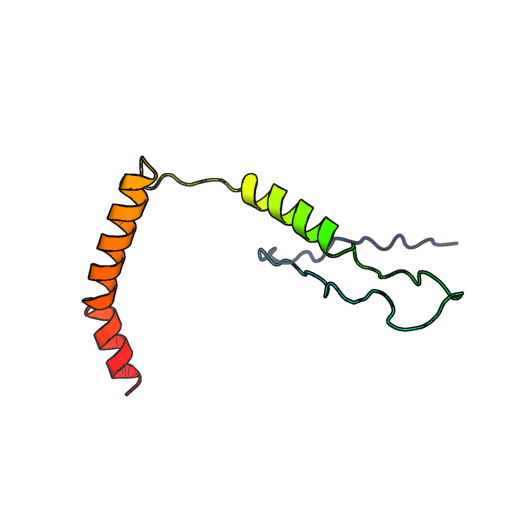251 13.010 1.00 91.06 90 ALA A N 1
ATOM 756 C CA . ALA A 1 90 ? -15.040 -8.219 14.031 1.00 91.06 90 ALA A CA 1
ATOM 757 C C . ALA A 1 90 ? -16.075 -9.233 13.511 1.00 91.06 90 ALA A C 1
ATOM 759 O O . ALA A 1 90 ? -15.948 -10.427 13.767 1.00 91.06 90 ALA A O 1
ATOM 760 N N . ASP A 1 91 ? -17.071 -8.779 12.755 1.00 93.81 91 ASP A N 1
ATOM 761 C CA . ASP A 1 91 ? -18.112 -9.614 12.160 1.00 93.81 91 ASP A CA 1
ATOM 762 C C . ASP A 1 91 ? -17.522 -10.545 11.101 1.00 93.81 91 ASP A C 1
ATOM 764 O O . ASP A 1 91 ? -17.816 -11.738 11.106 1.00 93.81 91 ASP A O 1
ATOM 768 N N . PHE A 1 92 ? -16.613 -10.044 10.258 1.00 93.75 92 PHE A N 1
ATOM 769 C CA . PHE A 1 92 ? -15.869 -10.887 9.322 1.00 93.75 92 PHE A CA 1
ATOM 770 C C . PHE A 1 92 ? -15.016 -11.933 10.047 1.00 93.75 92 PHE A C 1
ATOM 772 O O . PHE A 1 92 ? -15.034 -13.105 9.677 1.00 93.75 92 PHE A O 1
ATOM 779 N N . SER A 1 93 ? -14.316 -11.541 11.116 1.00 91.19 93 SER A N 1
ATOM 780 C CA . SER A 1 93 ? -13.532 -12.479 11.924 1.00 91.19 93 SER A CA 1
ATOM 781 C C . SER A 1 93 ? -14.399 -13.592 12.510 1.00 91.19 93 SER A C 1
ATOM 783 O O . SER A 1 93 ? -13.948 -14.732 12.545 1.00 91.19 93 SER A O 1
ATOM 785 N N . ARG A 1 94 ? -15.629 -13.284 12.943 1.00 92.62 94 ARG A N 1
ATOM 786 C CA . ARG A 1 94 ? -16.575 -14.283 13.465 1.00 92.62 94 ARG A CA 1
ATOM 787 C C . ARG A 1 94 ? -17.061 -15.261 12.402 1.00 92.62 94 ARG A C 1
ATOM 789 O O . ARG A 1 94 ? -17.368 -16.388 12.745 1.00 92.62 94 ARG A O 1
ATOM 796 N N . LEU A 1 95 ? -17.148 -14.853 11.135 1.00 95.00 95 LEU A N 1
ATOM 797 C CA . LEU A 1 95 ? -17.544 -15.755 10.044 1.00 95.00 95 LEU A CA 1
ATOM 798 C C . LEU A 1 95 ? -16.466 -16.795 9.712 1.00 95.00 95 LEU A C 1
ATOM 800 O O . LEU A 1 95 ? -16.765 -17.795 9.063 1.00 95.00 95 LEU A O 1
ATOM 804 N N . LEU A 1 96 ? -15.218 -16.537 10.108 1.00 92.81 96 LEU A N 1
ATOM 805 C CA . LEU A 1 96 ? -14.077 -17.417 9.860 1.00 92.81 96 LEU A CA 1
ATOM 806 C C . LEU A 1 96 ? -13.743 -18.348 11.037 1.00 92.81 96 LEU A C 1
ATOM 808 O O . LEU A 1 96 ? -12.914 -19.242 10.865 1.00 92.81 96 LEU A O 1
ATOM 812 N N . THR A 1 97 ? -14.346 -18.129 12.208 1.00 76.19 97 THR A N 1
ATOM 813 C CA . THR A 1 97 ? -14.201 -18.953 13.425 1.00 76.19 97 THR A CA 1
ATOM 814 C C . THR A 1 97 ? -15.448 -19.768 13.694 1.00 76.19 97 THR A C 1
ATOM 816 O O . THR A 1 97 ? -15.303 -20.983 13.943 1.00 76.19 97 THR A O 1
#

Sequence (97 aa):
MMKTLMKNVQINYDHVNAIFIPRRDFRDSHSSHWQSRFLGFSNADSIVRQLRQQLLAIDRPHIEQCQTQRAWLTHASRIWDLITKSSQWADFSRLLT

Secondary structure (DSSP, 8-state):
-------S----SS---------TT-S-SS-TTS-----SS--HHHHHHHHHHHHHTS-----TT-SSHHHHHHHHHHHHHHHHT-HHHHHHHHH--

InterPro domains:
  IPR039177 Nonsense-mediated mRNA decay factor SMG9 [PTHR14270] (7-97)

Organism: NCBI:txid392030

=== Feature glossary ===
Reading guide. The protein is described through the following features:

Foldseek 3Di. A 3Di character summarizes, for each residue, the relative orientation of the Cα frame of its nearest spatial neighbor. Because it encodes fold topology rather than chemistry, 3Di alignments detect remote structural similarity that sequence alignment misses.

Contact-map, Ramachandran, and PAE plots. Plot images: a contact map (which residues are close in 3D, as an N×N binary image), a Ramachandran scatter (backbone torsion angles, revealing secondary-structure composition at a glance), and — for AlphaFold structures — a PAE heatmap (pairwise prediction confidence).

Radius of gyration, Cα contacts, bounding box. Radius of gyration (Rg) is the root-mean-square distance of Cα atoms from their centroid — a single number for overall size and compactness. A globular domain of N residues has Rg ≈ 2.2·N^0.38 Å; an extended or disordered chain has a much larger Rg. The Cα contact count is the number of residue pairs whose Cα atoms are within 8 Å and are more than four positions apart in sequence — a standard proxy for tertiary packing density. The bounding box is the smallest axis-aligned box enclosing all Cα atoms.

Secondary structure (8-state, DSSP). Eight-state secondary structure (DSSP): H is the canonical α-helix, G the tighter 3₁₀-helix, I the wider π-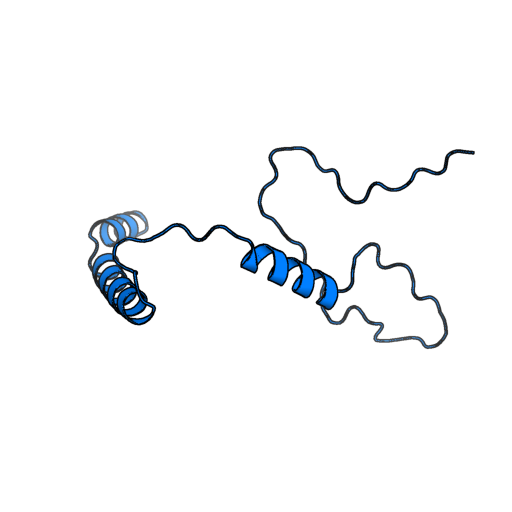helix; E/B are β-structure, T and S are turns and bends, and '-' is everything else. DSSP derives these from the pattern of 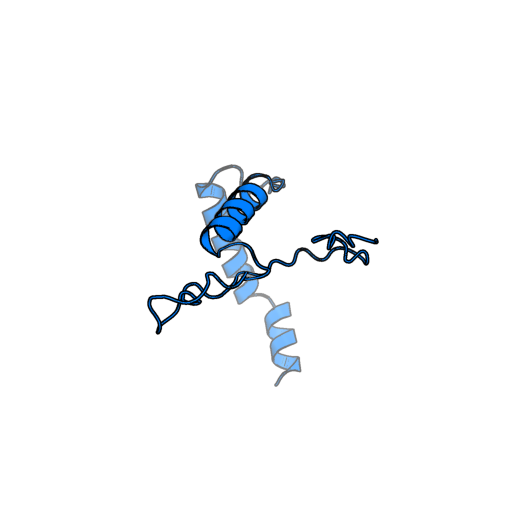main-chain N–H···O=C hydrogen bonds, not from the sequence.

B-factor. B-factor (Debye–Waller factor) reflects atomic displacement in the crystal lattice. It is an experimental observable (units Å²), not a prediction; low values mean the atom is pinned down, high values mean it moves or is heterogeneous across the crystal.

pLDDT. pLDDT is the predicted lDDT-Cα score: AlphaFold's confidence that the local environment of each residue (all inter-atomic distances within 15 Å) is correctly placed. It is a per-residue number between 0 and 100, with higher meaning more reliable.

Nearest PDB structures. Nearest PDB neighbors are the top structural matches found by Foldseek when searching this structure against the entire Protein Data Bank. Each hit reports a TM-score (0 to 1; >0.5 almost always implies the same fold) and an E-value. These are *structural* homologs — they may share no detectable sequence similarity.

Solvent-accessible surface area. Accessible surface area quantifies burial. A residue with SASA near zero is packed into the hydrophobic core; one with SASA >100 Å² sits on the surface. Computed here via the Shrake–Rupley numerical algorithm with a 1.4 Å probe.

Rendered structure images. Structure images are PyMOL renders from six orthogonal camera directions. Cartoon representation draws helices as coils and strands as arrows; sticks shows the backbone as bonds; surface shows the solvent-excluded envelope. Rainbow coloring maps sequence position to hue (blue→red, N→C); chain coloring assigns a distinct color per polypeptide.

Backbone torsions (φ/ψ). φ (phi) and ψ (psi) are th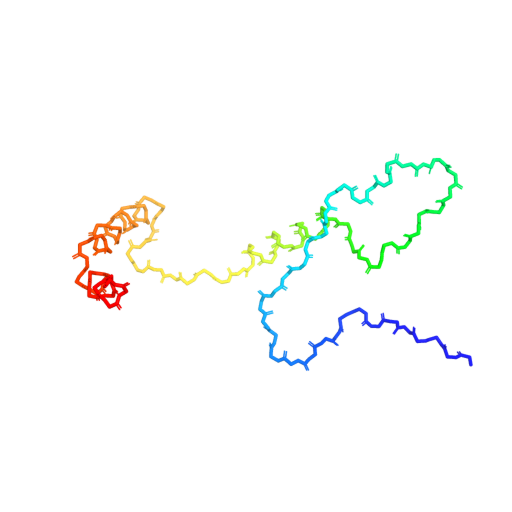e two rotatable backbone dihedrals per residue: φ is the C(i-1)–N–Cα–C torsion, ψ is the N–Cα–C–N(i+1) torsion, both in degrees on (−180°, 180°]. α-helical residues cluster near (−60°, −45°); β-strand residues near (−120°, +130°). A Ramachandran plot is simply a scatter of (φ, ψ) for every residue.

Predicted aligned error. Predicted Aligned Error (PAE) is an AlphaFold confidence matrix: entry (i, j) is the expected error in the position of residue j, in ångströms, when the prediction is superimposed on the true structure at residue i. Low PAE within a block of residues means that block is internally rigid and well-predicted; high PAE between two blocks means their relative placement is uncertain even if each block individually is confident.

mmCIF coordinates. Structure coordinates are given as an mmCIF _atom_site loop: one row per atom with element, residue name, chain id, sequence number, and x/y/z position in Å. Only the four main-chain atoms per residue are included here; side chains are omitted to keep the record compact.

InterPro / GO / CATH / organism. Database cross-references. InterPro integrates a dozen domain/family signature databases into unified entries with residue-range hits. GO terms attach function/process/location labels with evidence codes. CATH codes position the fold in a four-level structural taxonomy. Organism is the NCBI-taxonomy species name.

Secondary structure (3-state, P-SEA). SS3 is a coarse helix/strand/coil call (letters a/b/c) made by the P-SEA algorithm from inter-Cα distances and dihedrals. It is less detailed than DSSP but needs only Cα positions.

Sequence. Sequence gives the chain of amino acids in standard one-letter code (A=alanine, C=cysteine, …, Y=tyrosine), read N→C. It is the only feature that is directly encoded by the gene; all structural features are derived from the folded form of this sequence.